Protein AF-A0A1G4WS70-F1 (afdb_monomer)

Nearest PDB structures (foldseek):
  4ug0-assembly1_Sf  TM=1.892E-01  e=8.072E+00  Homo sapiens

Radius of gyration: 44.01 Å; Cα contacts (8 Å, |Δi|>4): 62; chains: 1; bounding box: 69×87×86 Å

Sequence (75 aa):
MRGVAAAMMLAGGTLLGAPIAHAGQVVDTPRIPTPVPAPQPSVQLLDCQGSTGDHGCGAGFFWRDGWHGFGCYPC

Foldseek 3Di:
DDDDDDDDDDDDDDPPDDDDPPDPDPPPDPPDDDDDPDDDDDDDDAQQADCQGDVRLGGQWDQDQDPVGTDTHGD

pLDDT: mean 70.18, std 14.76, range [38.03, 91.25]

Structure (mmCIF, N/CA/C/O backbone):
data_AF-A0A1G4WS70-F1
#
_entry.id   AF-A0A1G4WS70-F1
#
loop_
_atom_site.group_PDB
_atom_site.id
_atom_site.type_symbol
_atom_site.label_atom_id
_atom_site.label_alt_id
_atom_site.label_comp_id
_atom_site.label_asym_id
_atom_site.label_entity_id
_atom_site.label_seq_id
_atom_site.pdbx_PDB_ins_code
_atom_site.Cartn_x
_atom_site.Cartn_y
_atom_site.Cartn_z
_atom_site.occupancy
_atom_site.B_iso_or_equiv
_atom_site.auth_seq_id
_atom_site.auth_comp_id
_atom_site.auth_asym_id
_atom_site.auth_atom_id
_atom_site.pdbx_PDB_model_num
ATOM 1 N N . MET A 1 1 ? -24.261 -73.945 75.307 1.00 38.03 1 MET A N 1
ATOM 2 C CA . MET A 1 1 ? -24.651 -73.838 73.886 1.00 38.03 1 MET A CA 1
ATOM 3 C C . MET A 1 1 ? -25.986 -73.117 73.812 1.00 38.03 1 MET A C 1
ATOM 5 O O . MET A 1 1 ? -26.925 -73.654 74.368 1.00 38.03 1 MET A O 1
ATOM 9 N N . ARG A 1 2 ? -26.011 -71.957 73.127 1.00 41.75 2 ARG A N 1
ATOM 10 C CA . ARG A 1 2 ? -27.152 -71.344 72.403 1.00 41.75 2 ARG A CA 1
ATOM 11 C C . ARG A 1 2 ? -28.395 -71.017 73.254 1.00 41.75 2 ARG A C 1
ATOM 13 O O . ARG A 1 2 ? -29.040 -71.912 73.760 1.00 41.75 2 ARG A O 1
ATOM 20 N N . GLY A 1 3 ? -28.836 -69.783 73.436 1.00 41.12 3 GLY A N 1
ATOM 21 C CA . GLY A 1 3 ? -28.665 -68.549 72.674 1.00 41.12 3 GLY A CA 1
ATOM 22 C C . GLY A 1 3 ? -29.949 -67.745 72.914 1.00 41.12 3 GLY A C 1
ATOM 23 O O . GLY A 1 3 ? -31.03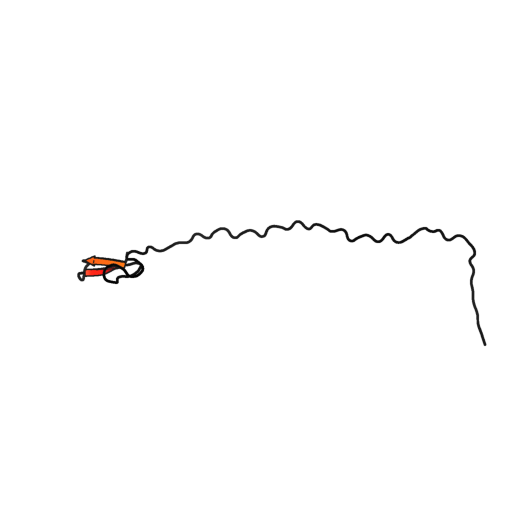8 -68.305 72.845 1.00 41.12 3 GLY A O 1
ATOM 24 N N . VAL A 1 4 ? -29.803 -66.485 73.310 1.00 46.19 4 VAL A N 1
ATOM 25 C CA . VAL A 1 4 ? -30.873 -65.564 73.728 1.00 46.19 4 VAL A CA 1
ATOM 26 C C . VAL A 1 4 ? -31.519 -64.882 72.510 1.00 46.19 4 VAL A C 1
ATOM 28 O O . VAL A 1 4 ? -30.867 -64.751 71.479 1.00 46.19 4 VAL A O 1
ATOM 31 N N . ALA A 1 5 ? -32.727 -64.343 72.737 1.00 42.62 5 ALA A N 1
ATOM 32 C CA . ALA A 1 5 ? -33.384 -63.215 72.050 1.00 42.62 5 ALA A CA 1
ATOM 33 C C . ALA A 1 5 ? -34.185 -63.550 70.777 1.00 42.62 5 ALA A C 1
ATOM 35 O O . ALA A 1 5 ? -33.677 -64.155 69.845 1.00 42.62 5 ALA A O 1
ATOM 36 N N . ALA A 1 6 ? -35.503 -63.309 70.792 1.00 40.25 6 ALA A N 1
ATOM 37 C CA . ALA A 1 6 ? -36.190 -62.024 70.522 1.00 40.25 6 ALA A CA 1
ATOM 38 C C . ALA A 1 6 ? -36.611 -61.999 69.038 1.00 40.25 6 ALA A C 1
ATOM 40 O O . ALA A 1 6 ? -35.940 -62.583 68.205 1.00 40.25 6 ALA A O 1
ATOM 41 N N . ALA A 1 7 ? -37.710 -61.420 68.586 1.00 46.56 7 ALA A N 1
ATOM 42 C CA . ALA A 1 7 ? -38.690 -60.496 69.124 1.00 46.56 7 ALA A CA 1
ATOM 43 C C . ALA A 1 7 ? -39.992 -60.781 68.330 1.00 46.56 7 ALA A C 1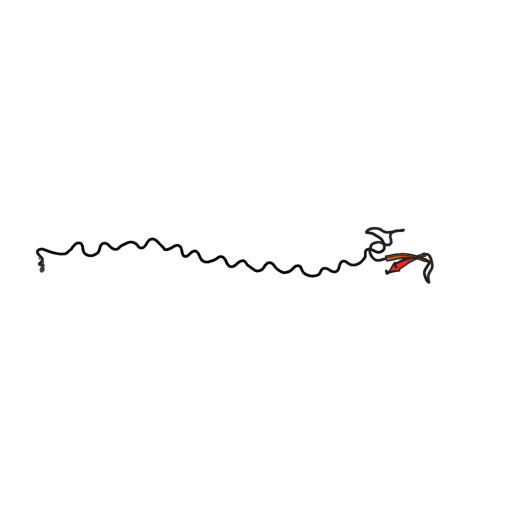
ATOM 45 O O . ALA A 1 7 ? -39.940 -61.316 67.224 1.00 46.56 7 ALA A O 1
ATOM 46 N N . MET A 1 8 ? -41.190 -60.587 68.889 1.00 49.34 8 MET A N 1
ATOM 47 C CA . MET A 1 8 ? -42.039 -59.415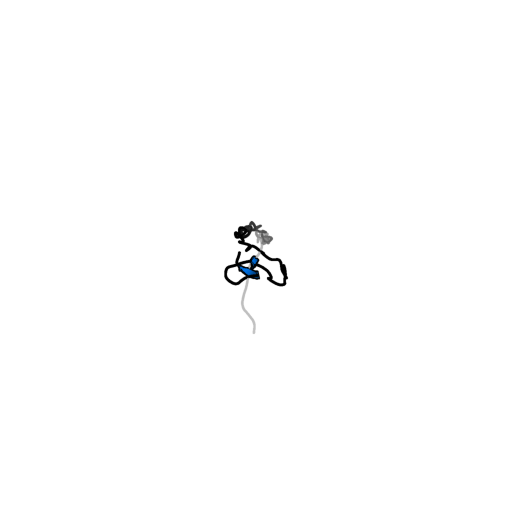 68.582 1.00 49.34 8 MET A CA 1
ATOM 48 C C . MET A 1 8 ? -41.725 -58.830 67.186 1.00 49.34 8 MET A C 1
ATOM 50 O O . MET A 1 8 ? -40.613 -58.384 66.951 1.00 49.34 8 MET A O 1
ATOM 54 N N . MET A 1 9 ? -42.611 -58.772 66.198 1.00 54.62 9 MET A N 1
ATOM 55 C CA . MET A 1 9 ? -43.919 -58.119 66.188 1.00 54.62 9 MET A CA 1
ATOM 56 C C . MET A 1 9 ? -44.658 -58.679 64.957 1.00 54.62 9 MET A C 1
ATOM 58 O O . MET A 1 9 ? -44.170 -58.597 63.836 1.00 54.62 9 MET A O 1
ATOM 62 N N . LEU A 1 10 ? -45.721 -59.463 65.137 1.00 50.22 10 LEU A N 1
ATOM 63 C CA . LEU A 1 10 ? -47.090 -59.020 64.853 1.00 50.22 10 LEU A CA 1
ATOM 64 C C . LEU A 1 10 ? -47.188 -57.750 63.993 1.00 50.22 10 LEU A C 1
ATOM 66 O O . LEU A 1 10 ? -46.807 -56.678 64.436 1.00 50.22 10 LEU A O 1
ATOM 70 N N . ALA A 1 11 ? -47.836 -57.924 62.843 1.00 51.03 11 ALA A N 1
ATOM 71 C CA . ALA A 1 11 ? -48.906 -57.063 62.350 1.00 51.03 11 ALA A CA 1
ATOM 72 C C . ALA A 1 11 ? -48.607 -55.567 62.135 1.00 51.03 11 ALA A C 1
ATOM 74 O O . ALA A 1 11 ? -48.329 -54.808 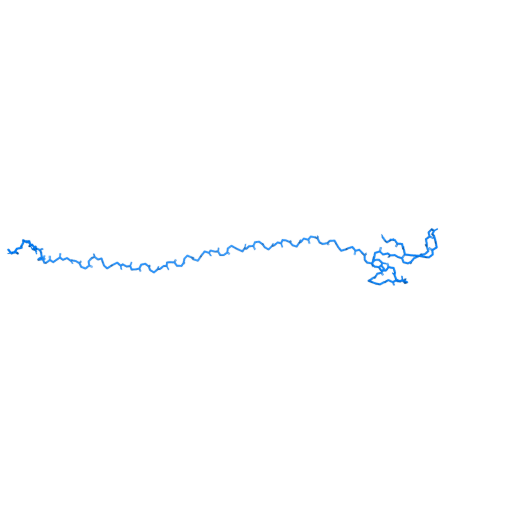63.052 1.00 51.03 11 ALA A O 1
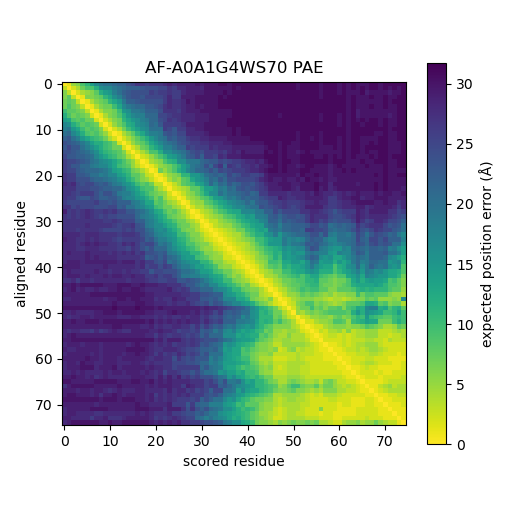ATOM 75 N N . GLY A 1 12 ? -48.887 -55.112 60.912 1.00 51.47 12 GLY A N 1
ATOM 76 C CA . GLY A 1 12 ? -49.263 -53.717 60.687 1.00 51.47 12 GLY A CA 1
ATOM 77 C C . GLY A 1 12 ? -48.084 -52.766 60.536 1.00 51.47 12 GLY A C 1
ATOM 78 O O . GLY A 1 12 ? -47.902 -51.857 61.331 1.00 51.47 12 GLY A O 1
ATOM 79 N N . GLY A 1 13 ? -47.309 -52.937 59.471 1.00 51.44 13 GLY A N 1
ATOM 80 C CA . GLY A 1 13 ? -46.286 -51.979 59.064 1.00 51.44 13 GLY A CA 1
ATOM 81 C C . GLY A 1 13 ? -46.516 -51.576 57.621 1.00 51.44 13 GLY A C 1
ATOM 82 O O . GLY A 1 13 ? -45.850 -52.076 56.729 1.00 51.44 13 GLY A O 1
ATOM 83 N N . THR A 1 14 ? -47.552 -50.774 57.405 1.00 54.88 14 THR A N 1
ATOM 84 C CA . THR A 1 14 ? -47.729 -49.831 56.295 1.00 54.88 14 THR A CA 1
ATOM 85 C C . THR A 1 14 ? -46.705 -49.883 55.149 1.00 54.88 14 THR A C 1
ATOM 87 O O . THR A 1 14 ? -45.532 -49.575 55.345 1.00 54.88 14 THR A O 1
ATOM 90 N N . LEU A 1 15 ? -47.194 -50.087 53.920 1.00 52.78 15 LEU A N 1
ATOM 91 C CA . LEU A 1 15 ? -46.541 -49.717 52.651 1.00 52.78 15 LEU A CA 1
ATOM 92 C C . LEU A 1 15 ? -46.360 -48.178 52.520 1.00 52.78 15 LEU A C 1
ATOM 94 O O . LEU A 1 15 ? -46.619 -47.592 51.472 1.00 52.78 15 LEU A O 1
ATOM 98 N N . LEU A 1 16 ? -45.975 -47.493 53.597 1.00 59.31 16 LEU A N 1
ATOM 99 C CA . LEU A 1 16 ? -45.731 -46.055 53.647 1.00 59.31 16 LEU A CA 1
ATOM 100 C C . LEU A 1 16 ? -44.238 -45.817 53.427 1.00 59.31 16 LEU A C 1
ATOM 102 O O . LEU A 1 16 ? -43.472 -45.689 54.376 1.00 59.31 16 LEU A O 1
ATOM 106 N N . GLY A 1 17 ? -43.832 -45.777 52.161 1.00 59.00 17 GLY A N 1
ATOM 107 C CA . GLY A 1 17 ? -42.508 -45.284 51.786 1.00 59.00 17 GLY A CA 1
ATOM 108 C C . GLY A 1 17 ? -41.748 -46.206 50.849 1.00 59.00 17 GLY A C 1
ATOM 109 O O . GLY A 1 17 ? -40.658 -46.659 51.179 1.00 59.00 17 GLY A O 1
ATOM 110 N N . ALA A 1 18 ? -42.282 -46.444 49.650 1.00 54.75 18 ALA A N 1
ATOM 111 C CA . ALA A 1 18 ? -41.382 -46.732 48.540 1.00 54.75 18 ALA A CA 1
ATOM 112 C C . 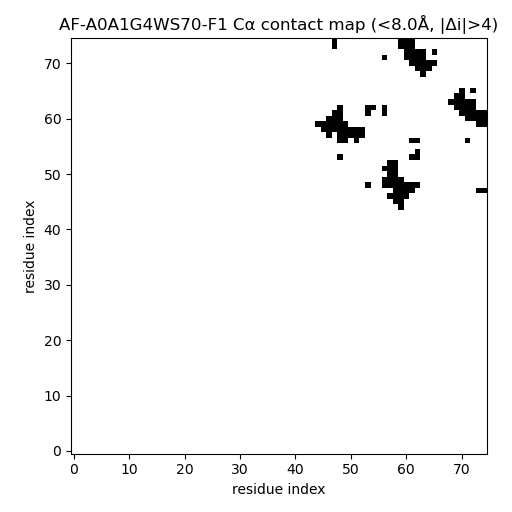ALA A 1 18 ? -40.544 -45.459 48.300 1.00 54.75 18 ALA A C 1
ATOM 114 O O . ALA A 1 18 ? -41.141 -44.394 48.111 1.00 54.75 18 ALA A O 1
ATOM 115 N N . PRO A 1 19 ? -39.199 -45.509 48.337 1.00 58.47 19 PRO A N 1
ATOM 116 C CA . PRO A 1 19 ? -38.402 -44.355 47.958 1.00 58.47 19 PRO A CA 1
ATOM 117 C C . PRO A 1 19 ? -38.687 -44.060 46.484 1.00 58.47 19 PRO A C 1
ATOM 119 O O . PRO A 1 19 ? -38.395 -44.873 45.607 1.00 58.47 19 PRO A O 1
ATOM 122 N N . ILE A 1 20 ? -39.293 -42.908 46.206 1.00 64.00 20 ILE A N 1
ATOM 123 C CA . ILE A 1 20 ? -39.389 -42.410 44.839 1.00 64.00 20 ILE A CA 1
ATOM 124 C C . ILE A 1 20 ? -37.968 -42.074 44.384 1.00 64.00 20 ILE A C 1
ATOM 126 O O . ILE A 1 20 ? -37.294 -41.219 44.956 1.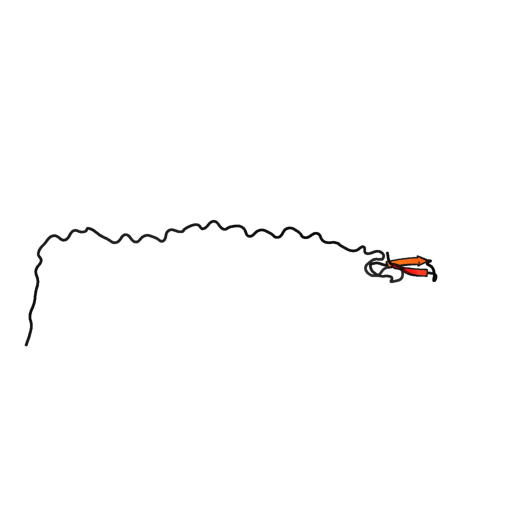00 64.00 20 ILE A O 1
ATOM 130 N N . ALA A 1 21 ? -37.474 -42.790 43.378 1.00 61.25 21 ALA A N 1
ATOM 131 C CA . ALA A 1 21 ? -36.248 -42.404 42.706 1.00 61.25 21 ALA A CA 1
ATOM 132 C C . ALA A 1 21 ? -36.533 -41.087 41.975 1.00 61.25 21 ALA A C 1
ATOM 134 O O . ALA A 1 21 ? -37.262 -41.064 40.983 1.00 61.25 21 ALA A O 1
ATOM 135 N N . HIS A 1 22 ? -35.998 -39.976 42.479 1.00 60.66 22 HIS A N 1
ATOM 136 C CA . HIS A 1 22 ? -35.989 -38.733 41.723 1.00 60.66 22 HIS A CA 1
ATOM 137 C C . HIS A 1 22 ? -35.099 -38.950 40.498 1.00 60.66 22 HIS A C 1
ATOM 139 O O . HIS A 1 22 ? -33.875 -38.990 40.612 1.00 60.66 22 HIS A O 1
ATOM 145 N N . ALA A 1 23 ? -35.712 -39.131 39.325 1.00 63.16 23 ALA A N 1
ATOM 146 C CA . ALA A 1 23 ? -34.988 -39.066 38.064 1.00 63.16 23 ALA A CA 1
ATOM 147 C C . ALA A 1 23 ? -34.238 -37.728 38.032 1.00 63.16 23 ALA A C 1
ATOM 149 O O . ALA A 1 23 ? -34.828 -36.682 38.324 1.00 63.16 23 ALA A O 1
ATOM 150 N N . GLY A 1 24 ? -32.930 -37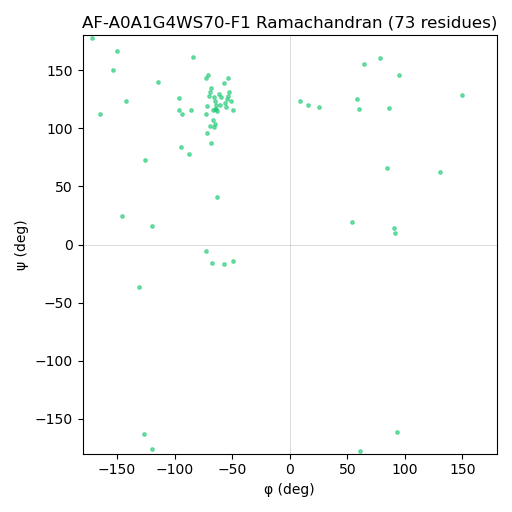.783 37.767 1.00 63.81 24 GLY A N 1
ATOM 151 C CA . GLY A 1 24 ? -32.062 -36.611 37.742 1.00 63.81 24 GLY A CA 1
ATOM 152 C C . GLY A 1 24 ? -32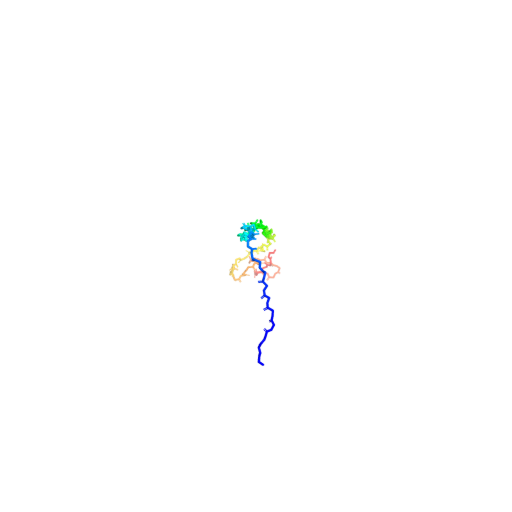.701 -35.526 36.888 1.00 63.81 24 GLY A C 1
ATOM 153 O O . GLY A 1 24 ? -32.943 -35.724 35.700 1.00 63.81 24 GLY A O 1
ATOM 154 N N . GLN A 1 25 ? -33.049 -34.412 37.525 1.00 64.75 25 GLN A N 1
ATOM 155 C CA . GLN A 1 25 ? -33.616 -33.269 36.832 1.00 64.75 25 GLN A CA 1
ATOM 156 C C . GLN A 1 25 ? -32.507 -32.757 35.907 1.00 64.75 25 GLN A C 1
ATOM 158 O O . GLN A 1 25 ? -31.441 -32.368 36.390 1.00 64.75 25 GLN A O 1
ATOM 163 N N . VAL A 1 26 ? -32.718 -32.803 34.592 1.00 67.25 26 VAL A N 1
ATOM 164 C CA . VAL A 1 26 ? -31.801 -32.154 33.654 1.00 67.25 26 VAL A CA 1
ATOM 165 C C . VAL A 1 26 ? -32.031 -30.661 33.821 1.00 67.25 26 VAL A C 1
ATOM 167 O O . VAL A 1 26 ? -32.985 -30.099 33.289 1.00 67.25 26 VAL A O 1
ATOM 170 N N . VAL A 1 27 ? -31.196 -30.032 34.643 1.00 71.62 27 VAL A N 1
ATOM 171 C CA . VAL A 1 27 ? -31.098 -28.578 34.662 1.00 71.62 27 VAL A CA 1
ATOM 172 C C . VAL A 1 27 ? -30.455 -28.208 33.337 1.00 71.62 27 VAL A C 1
ATOM 174 O O . VAL A 1 27 ? -29.255 -28.400 33.154 1.00 71.62 27 VAL A O 1
ATOM 177 N N . ASP A 1 28 ? -31.278 -27.741 32.403 1.00 67.44 28 ASP A N 1
ATOM 178 C CA . ASP A 1 28 ? -30.816 -27.162 31.150 1.00 67.44 28 ASP A CA 1
ATOM 179 C C . ASP A 1 28 ? -30.124 -25.844 31.514 1.00 67.44 28 ASP A C 1
ATOM 181 O O . ASP A 1 28 ? -30.756 -24.797 31.678 1.00 67.44 28 ASP A O 1
ATOM 185 N N . THR A 1 29 ? -28.828 -25.914 31.819 1.00 72.50 29 THR A N 1
ATOM 186 C CA . THR A 1 29 ? -28.036 -24.721 32.085 1.00 72.50 29 THR A CA 1
ATOM 187 C C . THR A 1 29 ? -28.003 -23.919 30.792 1.00 72.50 29 THR A C 1
ATOM 189 O O . THR A 1 29 ? -27.500 -24.424 29.785 1.00 72.50 29 THR A O 1
ATOM 192 N N . PRO A 1 30 ? -28.509 -22.669 30.783 1.00 75.38 30 PRO A N 1
ATOM 193 C CA . PRO A 1 30 ? -28.451 -21.851 29.588 1.00 75.38 30 PRO A CA 1
ATOM 194 C C . PRO A 1 30 ? -26.995 -21.755 29.149 1.00 75.38 30 PRO A C 1
ATOM 196 O O . PRO A 1 30 ? -26.139 -21.275 29.899 1.00 75.38 30 PRO A O 1
ATOM 199 N N . ARG A 1 31 ? -26.693 -22.247 27.945 1.00 75.56 31 ARG A N 1
ATOM 200 C CA . ARG A 1 31 ? -25.363 -22.088 27.370 1.00 75.56 31 ARG A CA 1
ATOM 201 C C . ARG A 1 31 ? -25.172 -20.602 27.117 1.00 75.56 31 ARG A C 1
ATOM 203 O O . ARG A 1 31 ? -25.704 -20.075 26.145 1.00 75.56 31 ARG A O 1
ATOM 210 N N . ILE A 1 32 ? -24.436 -19.929 27.997 1.00 79.31 32 ILE A N 1
ATOM 211 C CA . ILE A 1 32 ? -24.051 -18.538 27.779 1.00 79.31 32 ILE A CA 1
ATOM 212 C C . ILE A 1 32 ? -23.152 -18.532 26.538 1.00 79.31 32 ILE A C 1
ATOM 214 O O . ILE A 1 32 ? -22.100 -19.180 26.561 1.00 79.31 32 ILE A O 1
ATOM 218 N N . PRO A 1 33 ? -23.549 -17.865 25.437 1.00 79.19 33 PRO A N 1
ATOM 219 C CA . PRO A 1 33 ? -22.680 -17.738 24.284 1.00 79.19 33 PRO A CA 1
ATOM 220 C C . PRO A 1 33 ? -21.411 -17.018 24.725 1.00 79.19 33 PRO A C 1
ATOM 222 O O . PRO A 1 33 ? -21.471 -15.940 25.318 1.00 79.19 33 PRO A O 1
ATOM 225 N N . THR A 1 34 ? -20.254 -17.613 24.454 1.00 82.88 34 THR A N 1
ATOM 226 C CA . THR A 1 34 ? -18.993 -16.893 24.605 1.00 82.88 34 THR A CA 1
ATOM 227 C C . THR A 1 34 ? -19.019 -15.705 23.646 1.00 82.88 34 THR A C 1
ATOM 229 O O . THR A 1 34 ? -19.312 -15.919 22.464 1.00 82.88 34 THR A O 1
ATOM 232 N N . PRO A 1 35 ? -18.724 -14.477 24.109 1.00 83.12 35 PRO A N 1
ATOM 233 C CA . PRO A 1 35 ? -18.641 -13.328 23.222 1.00 83.12 35 PRO A CA 1
ATOM 234 C C . PRO A 1 35 ? -17.665 -13.624 22.085 1.00 83.12 35 PRO A C 1
ATOM 236 O O . PRO A 1 35 ? -16.516 -13.999 22.327 1.00 83.12 35 PRO A O 1
ATOM 239 N N . VAL A 1 36 ? -18.127 -13.483 20.843 1.00 84.19 36 VAL A N 1
ATOM 240 C CA . VAL A 1 36 ? -17.231 -13.513 19.687 1.00 84.19 36 VAL A CA 1
ATOM 241 C C . VAL A 1 36 ? -16.342 -12.276 19.798 1.00 84.19 36 VAL A C 1
ATOM 243 O O . VAL A 1 36 ? -16.882 -11.177 19.970 1.00 84.19 36 VAL A O 1
ATOM 246 N N . PRO A 1 37 ? -15.005 -12.417 19.739 1.00 84.62 37 PRO A N 1
ATOM 247 C CA . PRO A 1 37 ? -14.122 -11.264 19.716 1.00 84.62 37 PRO A CA 1
ATOM 248 C C . PRO A 1 37 ? -14.553 -10.308 18.606 1.00 84.62 37 PRO A C 1
ATOM 250 O O . PRO A 1 37 ? -14.786 -10.731 17.472 1.00 84.62 37 PRO A O 1
ATOM 253 N N . ALA A 1 38 ? -14.674 -9.024 18.937 1.00 84.12 38 ALA A N 1
ATOM 254 C CA . ALA A 1 38 ? -14.917 -8.012 17.923 1.00 84.12 38 ALA A CA 1
ATOM 255 C C . ALA A 1 38 ? -13.783 -8.070 16.883 1.00 84.12 38 ALA A C 1
ATOM 257 O O . ALA A 1 38 ? -12.620 -8.223 17.280 1.00 84.12 38 ALA A O 1
ATOM 258 N N . PRO A 1 39 ? -14.087 -7.946 15.577 1.00 82.19 39 PRO A N 1
ATOM 259 C CA . PRO A 1 39 ? -13.058 -7.795 14.561 1.00 82.19 39 PRO A CA 1
ATOM 260 C C . PRO A 1 39 ? -12.106 -6.671 14.966 1.00 82.19 39 PRO A C 1
ATOM 262 O O . PRO A 1 39 ? -12.544 -5.549 15.234 1.00 82.19 39 PRO A O 1
ATOM 265 N N . GLN A 1 40 ? -10.811 -6.975 15.059 1.00 83.50 40 GLN A N 1
ATOM 266 C CA . GLN A 1 40 ? -9.829 -5.931 15.307 1.00 83.50 40 GLN A CA 1
ATOM 267 C C . GLN A 1 40 ? -9.658 -5.097 14.031 1.00 83.50 40 GLN A C 1
ATOM 269 O O . GLN A 1 40 ? -9.677 -5.659 12.932 1.00 83.50 40 GLN A O 1
ATOM 274 N N . PRO A 1 41 ? -9.467 -3.773 14.139 1.00 77.88 41 PRO A N 1
ATOM 275 C CA . PRO A 1 41 ? -9.073 -2.976 12.989 1.00 77.88 41 PRO A CA 1
ATOM 276 C C . PRO A 1 41 ? -7.724 -3.488 12.467 1.00 77.88 41 PRO A C 1
ATOM 278 O O . PRO A 1 41 ? -6.727 -3.483 13.188 1.00 77.88 41 PRO A O 1
ATOM 281 N N . SER A 1 42 ? -7.687 -3.938 11.214 1.00 77.19 42 SER A N 1
ATOM 282 C CA . SER A 1 42 ? -6.450 -4.297 10.523 1.00 77.19 42 SER A CA 1
ATOM 283 C C . SER A 1 42 ? -5.978 -3.121 9.672 1.00 77.19 42 SER A C 1
ATOM 285 O O . SER A 1 42 ? -6.726 -2.636 8.824 1.00 77.19 42 SER A O 1
ATOM 287 N N . VAL A 1 43 ? -4.733 -2.688 9.858 1.00 69.31 43 VAL A N 1
ATOM 288 C CA . VAL A 1 43 ? -4.066 -1.759 8.938 1.00 69.31 43 VAL A CA 1
ATOM 289 C C . VAL A 1 43 ? -3.283 -2.595 7.932 1.00 69.31 43 VAL A C 1
ATOM 291 O O . VAL A 1 43 ? -2.319 -3.258 8.310 1.00 69.31 43 VAL A O 1
ATOM 294 N N . GLN A 1 44 ? -3.693 -2.583 6.662 1.00 69.06 44 GLN A N 1
ATOM 295 C CA . GLN A 1 44 ? -2.895 -3.154 5.578 1.00 69.06 44 GLN A CA 1
ATOM 296 C C . GLN A 1 44 ? -2.097 -2.037 4.913 1.00 69.06 44 GLN A C 1
ATOM 298 O O . GLN A 1 44 ? -2.662 -1.086 4.375 1.00 69.06 44 GLN A O 1
ATOM 303 N N . LEU A 1 45 ? -0.775 -2.141 5.017 1.00 63.00 45 LEU A N 1
ATOM 304 C CA . LEU A 1 45 ? 0.157 -1.168 4.461 1.00 63.00 45 LEU A CA 1
ATOM 305 C C . LEU A 1 45 ? 0.166 -1.259 2.930 1.00 63.00 45 LEU A C 1
ATOM 307 O O . LEU A 1 45 ? -0.021 -2.336 2.361 1.00 63.00 45 LEU A O 1
ATOM 311 N N . LEU A 1 46 ? 0.343 -0.109 2.280 1.00 64.44 46 LEU A N 1
ATOM 312 C CA . LEU A 1 46 ? 0.216 0.044 0.835 1.00 64.44 46 LEU A CA 1
ATOM 313 C C . LEU A 1 46 ? 1.358 -0.672 0.094 1.00 64.44 46 LEU A C 1
ATOM 315 O O . LEU A 1 46 ? 2.533 -0.485 0.401 1.00 64.44 46 LEU A O 1
ATOM 319 N N . ASP A 1 47 ? 1.002 -1.468 -0.913 1.00 72.00 47 ASP A N 1
ATOM 320 C CA . ASP A 1 47 ? 1.943 -2.138 -1.810 1.00 72.00 47 ASP A CA 1
ATOM 321 C C . ASP A 1 47 ? 2.296 -1.215 -2.989 1.00 72.00 47 ASP A C 1
ATOM 323 O O . ASP A 1 47 ? 1.752 -1.327 -4.086 1.00 72.00 47 ASP A O 1
ATOM 327 N N . CYS A 1 48 ? 3.167 -0.237 -2.753 1.00 70.75 48 CYS A N 1
ATOM 328 C CA . CYS A 1 48 ? 3.374 0.859 -3.708 1.00 70.75 48 CYS A CA 1
ATOM 329 C C . CYS A 1 48 ? 4.138 0.488 -4.979 1.00 70.75 48 CYS A C 1
ATOM 331 O O . CYS A 1 48 ? 4.225 1.295 -5.907 1.00 70.75 48 CYS A O 1
ATOM 333 N N . GLN A 1 49 ? 4.633 -0.745 -5.038 1.00 64.06 49 GLN A N 1
ATOM 334 C CA . GLN A 1 49 ? 5.352 -1.292 -6.170 1.00 64.06 49 GLN A CA 1
ATOM 335 C C . GLN A 1 49 ? 5.074 -2.784 -6.353 1.00 64.06 49 GLN A C 1
ATOM 337 O O . GLN A 1 49 ? 5.870 -3.426 -6.978 1.00 64.06 49 GLN A O 1
ATOM 342 N N . GLY A 1 50 ? 3.972 -3.390 -5.918 1.00 64.12 50 GLY A N 1
ATOM 343 C CA . GLY A 1 50 ? 3.693 -4.815 -6.178 1.00 64.12 50 GLY A CA 1
ATOM 344 C C . GLY A 1 50 ? 4.675 -5.825 -5.540 1.00 64.12 50 GLY A C 1
ATOM 345 O O . GLY A 1 50 ? 5.862 -5.581 -5.364 1.00 64.12 50 GLY A O 1
ATOM 346 N N . SER A 1 51 ? 4.227 -7.062 -5.314 1.00 64.50 51 SER A N 1
ATOM 347 C CA . SER A 1 51 ? 5.054 -8.189 -4.809 1.00 64.50 51 SER A CA 1
ATOM 348 C C . SER A 1 51 ? 6.404 -8.470 -5.521 1.00 64.50 51 SER A C 1
ATOM 350 O O . SER A 1 51 ? 7.238 -9.189 -4.977 1.00 64.50 51 SER A O 1
ATOM 352 N N . THR A 1 52 ? 6.652 -7.909 -6.711 1.00 65.12 52 THR A N 1
ATOM 353 C CA . THR A 1 52 ? 7.974 -7.902 -7.382 1.00 65.12 52 THR A CA 1
ATOM 354 C C . THR A 1 52 ? 8.373 -6.505 -7.863 1.00 65.12 52 THR A C 1
ATOM 356 O O . THR A 1 52 ? 9.533 -6.134 -7.769 1.00 65.12 52 THR A O 1
ATOM 359 N N . GLY A 1 53 ? 7.412 -5.715 -8.330 1.00 70.69 53 GLY A N 1
ATOM 360 C CA . GLY A 1 53 ? 7.580 -4.328 -8.751 1.00 70.69 53 GLY A CA 1
ATOM 361 C C . GLY A 1 53 ? 8.181 -4.012 -10.085 1.00 70.69 53 GLY A C 1
ATOM 362 O O . GLY A 1 53 ? 8.816 -4.838 -10.729 1.00 70.69 53 GLY A O 1
ATOM 363 N N . ASP A 1 54 ? 7.897 -2.784 -10.510 1.00 74.44 54 ASP A N 1
ATOM 364 C CA . ASP A 1 54 ? 8.518 -2.115 -11.637 1.00 74.44 54 ASP A CA 1
ATOM 365 C C . ASP A 1 54 ? 10.026 -2.102 -11.401 1.00 74.44 54 ASP A C 1
ATOM 367 O O . ASP A 1 54 ? 10.513 -1.672 -10.354 1.00 74.44 54 ASP A O 1
ATOM 371 N N . HIS A 1 55 ? 10.757 -2.683 -12.348 1.00 81.62 55 HIS A N 1
ATOM 372 C CA . HIS A 1 55 ? 12.203 -2.886 -12.253 1.00 81.62 55 HIS A CA 1
ATOM 373 C C . HIS A 1 55 ? 12.674 -3.636 -10.984 1.00 81.62 55 HIS A C 1
ATOM 375 O O . HIS A 1 55 ? 13.857 -3.587 -10.649 1.00 81.62 55 HIS A O 1
ATOM 381 N N . GLY A 1 56 ? 11.791 -4.375 -10.298 1.00 82.69 56 GLY A N 1
ATOM 382 C CA . GLY A 1 56 ? 12.146 -5.158 -9.111 1.00 82.69 56 GLY A CA 1
ATOM 383 C C . GLY A 1 56 ? 12.009 -4.428 -7.768 1.00 82.69 56 GLY A C 1
ATOM 384 O O . GLY A 1 56 ? 12.556 -4.908 -6.776 1.00 82.69 56 GLY A O 1
ATOM 385 N N . CYS A 1 57 ? 11.321 -3.280 -7.704 1.00 83.50 57 CYS A N 1
ATOM 386 C CA . CYS A 1 57 ? 11.238 -2.486 -6.471 1.00 83.50 57 CYS A CA 1
ATOM 387 C C . CYS A 1 57 ? 10.453 -3.120 -5.313 1.00 83.50 57 CYS A C 1
ATOM 389 O O . CYS A 1 57 ? 10.624 -2.683 -4.176 1.00 83.50 57 CYS A O 1
ATOM 391 N N . GLY A 1 58 ? 9.644 -4.149 -5.570 1.00 79.50 58 GLY A N 1
ATOM 392 C CA . GLY A 1 58 ? 8.901 -4.871 -4.539 1.00 79.50 58 GLY A CA 1
ATOM 393 C C . GLY A 1 58 ? 7.898 -4.015 -3.757 1.00 79.50 58 GLY A C 1
ATOM 394 O O . GLY A 1 58 ? 7.711 -2.827 -4.004 1.00 79.50 58 GLY A O 1
ATOM 395 N N . ALA A 1 59 ? 7.234 -4.623 -2.777 1.00 85.44 59 ALA A N 1
ATOM 396 C CA . ALA A 1 59 ? 6.145 -3.947 -2.093 1.00 85.44 59 ALA A CA 1
ATOM 397 C C . ALA A 1 59 ? 6.599 -2.770 -1.222 1.00 85.44 59 ALA A C 1
ATOM 399 O O . ALA A 1 59 ? 7.544 -2.894 -0.447 1.00 85.44 59 ALA A O 1
ATOM 400 N N . GLY A 1 60 ? 5.890 -1.639 -1.323 1.00 83.81 60 GLY A N 1
ATOM 401 C CA . GLY A 1 60 ? 6.139 -0.438 -0.508 1.00 83.81 60 GLY A CA 1
ATOM 402 C C . GLY A 1 60 ? 7.104 0.597 -1.104 1.00 83.81 60 GLY A C 1
ATOM 403 O O . GLY A 1 60 ? 7.477 1.545 -0.418 1.00 83.81 60 GLY A O 1
ATOM 404 N N . PHE A 1 61 ? 7.498 0.458 -2.370 1.00 85.62 61 PHE A N 1
ATOM 405 C CA . PHE A 1 61 ? 8.415 1.395 -3.038 1.00 85.62 61 PHE A CA 1
ATOM 406 C C . PHE A 1 61 ? 7.769 2.047 -4.268 1.00 85.62 61 PHE A C 1
ATOM 408 O O . PHE A 1 61 ? 6.603 1.819 -4.514 1.00 85.62 61 PHE A O 1
ATOM 415 N N . PHE A 1 62 ? 8.494 2.859 -5.036 1.00 86.31 62 PHE A N 1
ATOM 416 C CA . PHE A 1 62 ? 8.156 3.487 -6.316 1.00 86.31 62 PHE A CA 1
ATOM 417 C C . PHE A 1 62 ? 9.413 3.485 -7.183 1.00 86.31 62 PHE A C 1
ATOM 419 O O . PHE A 1 62 ? 10.410 4.075 -6.779 1.00 86.31 62 PHE A O 1
ATOM 426 N N . TRP A 1 63 ? 9.383 2.913 -8.385 1.00 86.88 63 TRP A N 1
ATOM 427 C CA . TRP A 1 63 ? 10.414 3.201 -9.379 1.00 86.88 63 TRP A CA 1
ATOM 428 C C . TRP A 1 63 ? 10.194 4.618 -9.922 1.00 86.88 63 TRP A C 1
ATOM 430 O O . TRP A 1 63 ? 9.176 4.888 -10.564 1.00 86.88 63 TRP A O 1
ATOM 440 N N . ARG A 1 64 ? 11.100 5.553 -9.621 1.00 87.38 64 ARG A N 1
ATOM 441 C CA . ARG A 1 64 ? 11.046 6.924 -10.157 1.00 87.38 64 ARG A CA 1
ATOM 442 C C . ARG A 1 64 ? 12.424 7.538 -10.302 1.00 87.38 64 ARG A C 1
ATOM 444 O O . ARG A 1 64 ? 13.386 7.060 -9.707 1.00 87.38 64 ARG A O 1
ATOM 451 N N . ASP A 1 65 ? 12.484 8.642 -11.027 1.00 90.88 65 ASP A N 1
ATOM 452 C CA . ASP A 1 65 ? 13.581 9.587 -10.947 1.00 90.88 65 ASP A CA 1
ATOM 453 C C . ASP A 1 65 ? 13.514 10.364 -9.624 1.00 90.88 65 ASP A C 1
ATOM 455 O O . ASP A 1 65 ? 12.537 11.035 -9.292 1.00 90.88 65 ASP A O 1
ATOM 459 N N . GLY A 1 66 ? 14.559 10.234 -8.818 1.00 87.25 66 GLY A N 1
ATOM 460 C CA . GLY A 1 66 ? 14.711 11.004 -7.592 1.00 87.25 66 GLY A CA 1
ATOM 461 C C . GLY A 1 66 ? 16.043 11.731 -7.544 1.00 87.25 66 GLY A C 1
ATOM 462 O O . GLY A 1 66 ? 16.752 11.873 -8.539 1.00 87.25 66 GLY A O 1
ATOM 463 N N . TRP A 1 67 ? 16.412 12.169 -6.342 1.00 86.19 67 TRP A N 1
ATOM 464 C CA . TRP A 1 67 ? 17.634 12.940 -6.087 1.00 86.19 67 TRP A CA 1
ATOM 465 C C . TRP A 1 67 ? 18.937 12.258 -6.537 1.00 86.19 67 TRP A C 1
ATOM 467 O O . TRP A 1 67 ? 19.956 12.930 -6.678 1.00 86.19 67 TRP A O 1
ATOM 477 N N . HIS A 1 68 ? 18.909 10.945 -6.782 1.00 87.12 68 HIS A N 1
ATOM 478 C CA . HIS A 1 68 ? 20.058 10.149 -7.219 1.00 87.12 68 HIS A CA 1
ATOM 479 C C . HIS A 1 68 ? 19.841 9.472 -8.585 1.00 87.12 68 HIS A C 1
ATOM 481 O O . HIS A 1 68 ? 20.593 8.568 -8.943 1.00 87.12 68 HIS A O 1
ATOM 487 N N . GLY A 1 69 ? 18.840 9.911 -9.356 1.00 91.25 69 GLY A N 1
ATOM 488 C CA . GLY A 1 69 ? 18.451 9.291 -10.624 1.00 91.25 69 GLY A CA 1
ATOM 489 C C . GLY A 1 69 ? 17.334 8.257 -10.464 1.00 91.25 69 GLY A C 1
ATOM 490 O O . GLY A 1 69 ? 16.600 8.281 -9.478 1.00 91.25 69 GLY A O 1
ATOM 491 N N . PHE A 1 70 ? 17.171 7.382 -11.461 1.00 90.25 70 PHE A N 1
ATOM 492 C CA . PHE A 1 70 ? 16.137 6.343 -11.441 1.00 90.25 70 PHE A CA 1
ATOM 493 C C . PHE A 1 70 ? 16.452 5.259 -10.406 1.00 90.25 70 PHE A C 1
ATOM 495 O O . PHE A 1 70 ? 17.544 4.690 -10.406 1.00 90.25 70 PHE A O 1
ATOM 502 N N . GLY A 1 71 ? 15.488 4.971 -9.534 1.00 88.44 71 GLY A N 1
ATOM 503 C CA . GLY A 1 71 ? 15.635 3.997 -8.459 1.00 88.44 71 GLY A CA 1
ATOM 504 C C . GLY A 1 71 ? 14.320 3.712 -7.740 1.00 88.44 71 GLY A C 1
ATOM 505 O O . GLY A 1 71 ? 13.288 4.309 -8.041 1.00 88.44 71 GLY A O 1
ATOM 506 N N . CYS A 1 72 ? 14.366 2.802 -6.769 1.00 87.81 72 CYS A N 1
ATOM 507 C CA . CYS A 1 72 ? 13.234 2.471 -5.909 1.00 87.81 72 CYS A CA 1
ATOM 508 C C . CYS A 1 72 ? 13.174 3.427 -4.711 1.00 87.81 72 CYS A C 1
ATOM 510 O O . CYS A 1 72 ? 14.067 3.433 -3.866 1.00 87.81 72 CYS A O 1
ATOM 512 N N . TYR A 1 73 ? 12.114 4.221 -4.622 1.00 86.62 73 TYR A N 1
ATOM 513 C CA . TYR A 1 73 ? 11.878 5.210 -3.573 1.00 86.62 73 TYR A CA 1
ATOM 514 C C . TYR A 1 73 ? 10.674 4.818 -2.728 1.00 86.62 73 TYR A C 1
ATOM 516 O O . TYR A 1 73 ? 9.693 4.377 -3.304 1.00 86.62 73 TYR A O 1
ATOM 524 N N . PRO A 1 74 ? 10.687 4.984 -1.401 1.00 86.88 74 PRO A N 1
ATOM 525 C CA . PRO A 1 74 ? 9.511 4.697 -0.592 1.00 86.88 74 PRO A CA 1
ATOM 526 C C . PRO A 1 74 ? 8.279 5.446 -1.093 1.00 86.88 74 PRO A C 1
ATOM 528 O O . PRO A 1 74 ? 8.369 6.603 -1.531 1.00 86.88 74 PRO A O 1
ATOM 531 N N . CYS A 1 75 ? 7.142 4.771 -1.002 1.00 77.44 75 CYS A N 1
ATOM 532 C CA . CYS A 1 75 ? 5.907 5.482 -0.746 1.00 77.44 75 CYS A CA 1
ATOM 533 C C . CYS A 1 75 ? 5.763 5.778 0.754 1.00 77.44 75 CYS A C 1
ATOM 535 O O . CYS A 1 75 ? 4.975 6.692 1.052 1.00 77.44 75 CYS A O 1
#

Secondary structure (DSSP, 8-state):
----------S--------------------PPPPPPPPPPP-PPP-TT-SS-GGG--TTEEEEEETTEEEEEE-

Mean predicted aligned error: 19.32 Å

Solvent-accessible surface area (backbone atoms only — not comparable to full-atom values): 5360 Å² total; per-residue (Å²): 133,88,83,83,81,88,72,90,74,83,82,89,81,71,95,78,73,77,81,78,78,77,72,80,76,81,74,80,70,80,78,74,77,76,82,76,79,74,85,72,90,79,87,81,80,70,59,54,20,39,94,48,32,62,99,60,42,17,60,36,12,33,70,41,79,51,100,86,42,78,43,68,38,79,109

Organism: NCBI:txid258505